Protein AF-A0A392S4J1-F1 (afdb_monomer_lite)

Radius of gy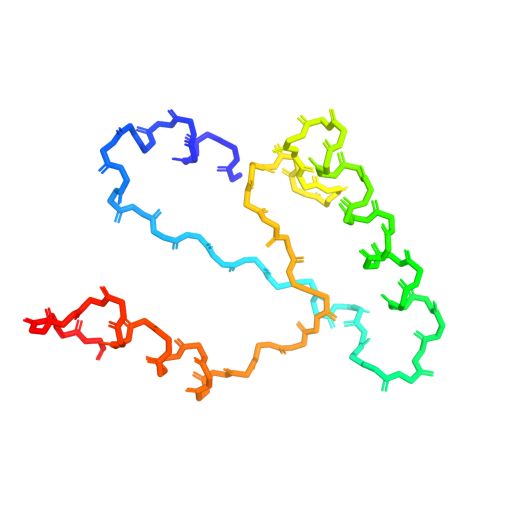ration: 14.11 Å; chains: 1; bounding box: 35×26×31 Å

Foldseek 3Di:
DQVVQVPPPVVPDDDAAEDAVAADPDDPVLVVQVVVQVVCCVVPCAGPPPRHNDYYDYHPDPVVVVVVVVCVVDPPDDD

pLDDT: mean 88.21, std 8.58, range [52.09, 95.56]

InterPro domains:
  IPR013121 Ferric reductase, NAD binding domain [PF08030] (1-79)
  IPR039261 Ferredoxin-NADP reductase (FNR), nucleotide-binding domain [G3DSA:3.40.50.80] (1-79)
  IPR050369 Respiratory burst oxidase/Ferric reductase [PTHR11972] (1-76)

Organism: NCBI:txid97028

Sequence (79 aa):
MNEVEENDKEGVIELHNYCTSVYEEGDARSALITMLQSLHHAKNGVDVVSDTRVKTHFARPNWRSVFKHVALKHPDKRV

Structure (mmCIF, N/CA/C/O backbone):
data_AF-A0A392S4J1-F1
#
_entry.id  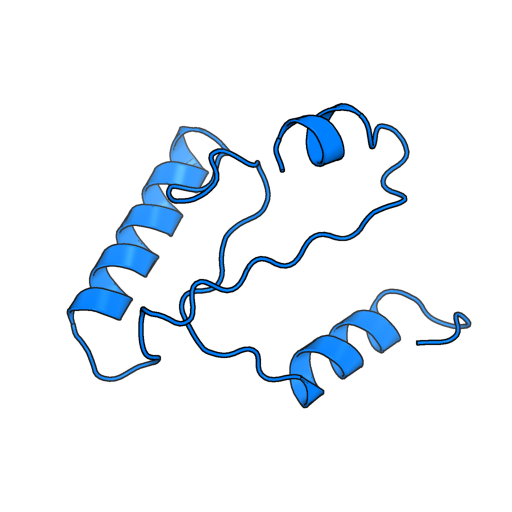 AF-A0A392S4J1-F1
#
loop_
_atom_site.group_PDB
_atom_site.id
_atom_site.type_symbol
_atom_site.label_atom_id
_atom_site.label_alt_id
_atom_site.label_comp_id
_atom_site.label_asym_id
_atom_site.label_entity_id
_atom_site.label_seq_id
_atom_site.pdbx_PDB_ins_code
_atom_site.Cartn_x
_atom_site.Cartn_y
_atom_site.Cartn_z
_atom_site.occupancy
_atom_site.B_iso_or_equiv
_atom_site.auth_seq_id
_atom_site.auth_comp_id
_atom_site.auth_asym_id
_atom_site.auth_atom_id
_atom_site.pdbx_PDB_model_num
ATOM 1 N N . MET A 1 1 ? -3.673 12.074 2.779 1.00 81.69 1 MET A N 1
ATOM 2 C CA . MET A 1 1 ? -3.938 10.691 3.238 1.00 81.69 1 MET A CA 1
ATOM 3 C C . MET A 1 1 ? -3.574 10.516 4.703 1.00 81.69 1 MET A C 1
ATOM 5 O O . MET A 1 1 ? -4.329 9.849 5.391 1.00 81.69 1 MET A O 1
ATOM 9 N N . ASN A 1 2 ? -2.525 11.188 5.188 1.00 84.44 2 ASN A N 1
ATOM 10 C CA . ASN A 1 2 ? -2.123 11.184 6.602 1.00 84.44 2 ASN A CA 1
ATOM 11 C C . ASN A 1 2 ? -3.279 11.491 7.555 1.00 84.44 2 ASN A C 1
ATOM 13 O O . ASN A 1 2 ? -3.512 10.714 8.460 1.00 84.44 2 ASN A O 1
ATOM 17 N N . GLU A 1 3 ? -4.089 12.523 7.296 1.00 87.19 3 GLU A N 1
ATOM 18 C CA . GLU A 1 3 ? -5.244 12.819 8.159 1.00 87.19 3 GLU A CA 1
ATOM 19 C C . GLU A 1 3 ? -6.248 11.660 8.249 1.00 87.19 3 GLU A C 1
ATOM 21 O O . GLU A 1 3 ? -6.771 11.385 9.321 1.00 87.19 3 GLU A O 1
ATOM 26 N N . VAL A 1 4 ? -6.525 10.958 7.144 1.00 87.88 4 VAL A N 1
ATOM 27 C CA . VAL A 1 4 ? -7.420 9.784 7.157 1.00 87.88 4 VAL A CA 1
ATOM 28 C C . VAL A 1 4 ? -6.802 8.678 8.008 1.00 87.88 4 VAL A C 1
ATOM 30 O O . VAL A 1 4 ? -7.479 8.082 8.834 1.00 87.88 4 VAL A O 1
ATOM 33 N N . GLU A 1 5 ? -5.503 8.454 7.846 1.00 86.50 5 GLU A N 1
ATOM 34 C CA . GLU A 1 5 ? -4.742 7.444 8.575 1.00 86.50 5 GLU A CA 1
ATOM 35 C C . GLU A 1 5 ? -4.552 7.766 10.073 1.00 86.50 5 GLU A C 1
ATOM 37 O O . GLU A 1 5 ? -4.473 6.873 1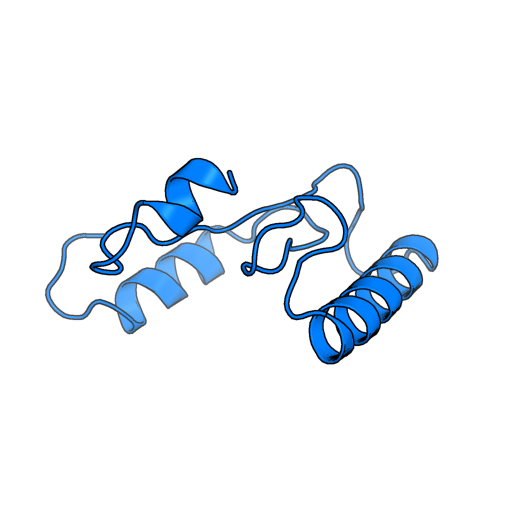0.912 1.00 86.50 5 GLU A O 1
ATOM 42 N N . GLU A 1 6 ? -4.449 9.044 10.430 1.00 87.88 6 GLU A N 1
ATOM 43 C CA . GLU A 1 6 ? -4.323 9.528 11.808 1.00 87.88 6 GLU A CA 1
ATOM 44 C C . GLU A 1 6 ? -5.665 9.514 12.542 1.00 87.88 6 GLU A C 1
ATOM 46 O O . GLU A 1 6 ? -5.715 9.260 13.749 1.00 87.88 6 GLU A O 1
ATOM 51 N N . ASN A 1 7 ? -6.753 9.782 11.816 1.00 92.06 7 ASN A N 1
ATOM 52 C CA . ASN A 1 7 ? -8.096 9.809 12.379 1.00 92.06 7 ASN A CA 1
ATOM 53 C C . ASN A 1 7 ? -8.759 8.428 12.425 1.00 92.06 7 ASN A C 1
ATOM 55 O O . ASN A 1 7 ? -9.662 8.236 13.241 1.00 92.06 7 ASN A O 1
ATOM 59 N N . ASP A 1 8 ? -8.306 7.460 11.623 1.00 91.69 8 ASP A N 1
ATOM 60 C CA . ASP A 1 8 ? -8.813 6.085 11.642 1.00 91.69 8 ASP A CA 1
ATOM 61 C C . ASP A 1 8 ? -8.266 5.268 12.828 1.00 91.69 8 ASP A C 1
ATOM 63 O O . ASP A 1 8 ? -7.532 4.290 12.691 1.00 91.69 8 ASP A O 1
ATOM 67 N N . LYS A 1 9 ? -8.631 5.687 14.042 1.00 90.06 9 LYS A N 1
ATOM 68 C CA . LYS A 1 9 ? -8.181 5.068 15.301 1.00 90.06 9 LYS A CA 1
ATOM 69 C C . LYS A 1 9 ? -8.724 3.655 15.513 1.00 90.06 9 LYS A C 1
ATOM 71 O O . LYS A 1 9 ? -8.167 2.905 16.310 1.00 90.06 9 LYS A O 1
ATOM 76 N N . GLU A 1 10 ? -9.813 3.316 14.831 1.00 92.06 10 GLU A N 1
ATOM 77 C CA . GLU A 1 10 ? -10.490 2.021 14.927 1.00 92.06 10 GLU A CA 1
ATOM 78 C C . GLU A 1 10 ? -10.107 1.067 13.782 1.00 92.06 10 GLU A C 1
ATOM 80 O O . GLU A 1 10 ? -10.520 -0.092 13.795 1.00 92.06 10 GLU A O 1
ATOM 85 N N . GLY A 1 11 ? -9.291 1.517 12.818 1.00 88.19 11 GLY A N 1
ATOM 86 C CA . GLY A 1 11 ? -8.843 0.692 11.694 1.00 88.19 11 GLY A CA 1
ATOM 87 C C . GLY A 1 11 ? -9.976 0.295 10.744 1.00 88.19 11 GLY A C 1
ATOM 88 O O . GLY A 1 11 ? -9.980 -0.818 10.216 1.00 88.19 11 GLY A O 1
ATOM 89 N N . VAL A 1 12 ? -10.965 1.174 10.566 1.00 92.06 12 VAL A N 1
ATOM 90 C CA . VAL A 1 12 ? -12.144 0.954 9.716 1.00 92.06 12 VAL A CA 1
ATOM 91 C C . VAL A 1 12 ? -11.792 1.110 8.232 1.00 92.06 12 VAL A C 1
ATOM 93 O O . VAL A 1 12 ? -12.482 0.558 7.372 1.00 92.06 12 VAL A O 1
ATOM 96 N N . ILE A 1 13 ? -10.724 1.845 7.912 1.00 91.50 13 ILE A N 1
ATOM 97 C CA . ILE A 1 13 ? -10.321 2.195 6.551 1.00 91.50 13 ILE A CA 1
ATOM 98 C C . ILE A 1 13 ? -9.039 1.444 6.181 1.00 91.50 13 ILE A C 1
ATOM 100 O O . ILE A 1 13 ? -7.961 1.675 6.721 1.00 91.50 13 ILE A O 1
ATOM 104 N N . GLU A 1 14 ? -9.130 0.580 5.170 1.00 91.06 14 GLU A N 1
ATOM 105 C CA . GLU A 1 14 ? -7.954 -0.044 4.564 1.00 91.06 14 GLU A CA 1
ATOM 106 C C . GLU A 1 14 ? -7.460 0.789 3.370 1.00 91.06 14 GLU A C 1
ATOM 108 O O . GLU A 1 14 ? -8.175 0.974 2.384 1.00 91.06 14 GLU A O 1
ATOM 113 N N . LEU A 1 15 ? -6.233 1.311 3.457 1.00 91.50 15 LEU A N 1
ATOM 114 C CA . LEU A 1 15 ? -5.615 2.127 2.409 1.00 91.50 15 LEU A CA 1
ATOM 115 C C . LEU A 1 15 ? -4.688 1.280 1.528 1.00 91.50 15 LEU A C 1
ATOM 117 O O . LEU A 1 15 ? -3.845 0.536 2.025 1.00 91.50 15 LEU A O 1
ATOM 121 N N . HIS A 1 16 ? -4.796 1.457 0.210 1.00 91.62 16 HIS A N 1
ATOM 122 C CA . HIS A 1 16 ? -3.885 0.867 -0.771 1.00 91.62 16 HIS A CA 1
ATOM 123 C C . HIS A 1 16 ? -3.493 1.919 -1.810 1.00 91.62 16 HIS A C 1
ATOM 125 O O . HIS A 1 16 ? -4.302 2.309 -2.654 1.00 91.62 16 HIS A O 1
ATOM 131 N N . ASN A 1 17 ? -2.239 2.365 -1.764 1.00 91.81 17 ASN A N 1
ATOM 132 C CA . ASN A 1 17 ? -1.737 3.420 -2.640 1.00 91.81 17 ASN A CA 1
ATOM 133 C C . ASN A 1 17 ? -0.971 2.820 -3.816 1.00 91.81 17 ASN A C 1
ATOM 135 O O . ASN A 1 17 ? -0.093 1.985 -3.616 1.00 91.81 17 ASN A O 1
ATOM 139 N N . TYR A 1 18 ? -1.273 3.275 -5.034 1.00 91.44 18 TYR A N 1
ATOM 140 C CA . TYR A 1 18 ? -0.594 2.839 -6.257 1.00 91.44 18 TYR A CA 1
ATOM 141 C C . TYR A 1 18 ? -0.050 4.042 -7.029 1.00 91.44 18 TYR A C 1
ATOM 143 O O . TYR A 1 18 ? -0.809 4.838 -7.583 1.00 91.44 18 TYR A O 1
ATOM 151 N N . CYS A 1 19 ? 1.275 4.155 -7.104 1.00 89.62 19 CYS A N 1
ATOM 152 C CA . CYS A 1 19 ? 1.952 5.136 -7.945 1.00 89.62 19 CYS A CA 1
ATOM 153 C C . CYS A 1 19 ? 2.197 4.525 -9.331 1.00 89.62 19 CYS A C 1
ATOM 155 O O . CYS A 1 19 ? 3.169 3.809 -9.556 1.00 89.62 19 CYS A O 1
ATOM 157 N N . THR A 1 20 ? 1.276 4.789 -10.259 1.00 87.81 20 THR A N 1
ATOM 158 C CA . THR A 1 20 ? 1.236 4.129 -11.579 1.00 87.81 20 THR A CA 1
ATOM 159 C C . THR A 1 20 ? 2.111 4.786 -12.647 1.00 87.81 20 THR A C 1
ATOM 161 O O . THR A 1 20 ? 2.257 4.239 -13.739 1.00 87.81 20 THR A O 1
ATOM 164 N N . SER A 1 21 ? 2.698 5.949 -12.346 1.00 81.88 21 SER A N 1
ATOM 165 C CA . SER A 1 21 ? 3.716 6.590 -13.189 1.00 81.88 21 SER A CA 1
ATOM 166 C C . SER A 1 21 ? 5.061 5.857 -13.140 1.00 81.88 21 SER A C 1
ATOM 168 O O . SER A 1 21 ? 5.918 6.093 -13.992 1.00 81.88 21 SER A O 1
ATOM 170 N N . VAL A 1 22 ? 5.231 4.952 -12.173 1.00 77.94 22 VAL A N 1
ATOM 171 C CA . VAL A 1 22 ? 6.360 4.032 -12.055 1.00 77.94 22 VAL A CA 1
ATOM 172 C C . VAL A 1 22 ? 5.901 2.662 -12.566 1.00 77.94 22 VAL A C 1
ATOM 174 O O . VAL A 1 22 ? 4.933 2.095 -12.06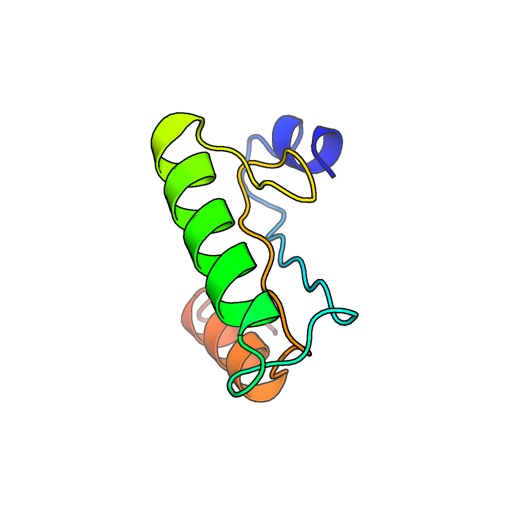1 1.00 77.94 22 VAL A O 1
ATOM 177 N N . TYR A 1 23 ? 6.545 2.159 -13.620 1.00 65.75 23 TYR A N 1
ATOM 178 C CA . TYR A 1 23 ? 6.191 0.883 -14.256 1.00 65.75 23 TYR A CA 1
ATOM 179 C C . TYR A 1 23 ? 6.804 -0.310 -13.503 1.00 65.75 23 TYR A C 1
ATOM 181 O O . TYR A 1 23 ? 7.860 -0.176 -12.896 1.00 65.75 23 TYR A O 1
ATOM 189 N N . GLU A 1 24 ? 6.158 -1.476 -13.539 1.00 67.88 24 GLU A N 1
ATOM 190 C CA . GLU A 1 24 ? 6.600 -2.688 -12.824 1.00 67.88 24 GLU A CA 1
ATOM 191 C C . GLU A 1 24 ? 7.822 -3.378 -13.492 1.00 67.88 24 GLU A C 1
ATOM 193 O O . GLU A 1 24 ? 8.207 -3.016 -14.603 1.00 67.88 24 GLU A O 1
ATOM 198 N N . GLU A 1 25 ? 8.443 -4.328 -12.773 1.00 52.09 25 GLU A N 1
ATOM 199 C CA . GLU A 1 25 ? 9.708 -5.060 -13.024 1.00 52.09 25 GLU A CA 1
ATOM 200 C C . GLU A 1 25 ? 10.301 -5.033 -14.452 1.00 52.09 25 GLU A C 1
ATOM 202 O O . GLU A 1 25 ? 9.750 -5.571 -15.411 1.00 52.09 25 GLU A O 1
ATOM 207 N N . GLY A 1 26 ? 11.506 -4.452 -14.553 1.00 56.84 26 GLY A N 1
ATOM 208 C CA . GLY A 1 26 ? 12.321 -4.347 -15.773 1.00 56.84 26 GLY A CA 1
ATOM 209 C C . GLY A 1 26 ? 13.012 -2.985 -15.914 1.00 56.84 26 GLY A C 1
ATOM 210 O O . GLY A 1 26 ? 14.065 -2.874 -16.538 1.00 56.84 26 GLY A O 1
ATOM 211 N N . ASP A 1 27 ? 12.455 -1.956 -15.271 1.00 69.19 27 ASP A N 1
ATOM 212 C CA . ASP A 1 27 ? 13.035 -0.616 -15.182 1.00 69.19 27 ASP A CA 1
ATOM 213 C C . ASP A 1 27 ? 13.847 -0.476 -13.883 1.00 69.19 27 ASP A C 1
ATOM 215 O O . ASP A 1 27 ? 13.312 -0.573 -12.775 1.00 69.19 27 ASP A O 1
ATOM 219 N N . ALA A 1 28 ? 15.152 -0.225 -14.008 1.00 69.69 28 ALA A N 1
ATOM 220 C CA . ALA A 1 28 ? 16.058 -0.026 -12.875 1.00 69.69 28 ALA A CA 1
ATOM 221 C C . ALA A 1 28 ? 15.576 1.074 -11.906 1.00 69.69 28 ALA A C 1
ATOM 223 O O . ALA A 1 28 ? 15.866 1.021 -10.709 1.00 69.69 28 ALA A O 1
ATOM 224 N N . ARG A 1 29 ? 14.796 2.048 -12.399 1.00 69.62 29 ARG A N 1
ATOM 225 C CA . ARG A 1 29 ? 14.206 3.117 -11.579 1.00 69.62 29 ARG A CA 1
ATOM 226 C C . ARG A 1 29 ? 13.180 2.582 -10.582 1.00 69.62 29 ARG A C 1
ATOM 228 O O . ARG A 1 29 ? 13.162 3.024 -9.434 1.00 69.62 29 ARG A O 1
ATOM 235 N N . SER A 1 30 ? 12.374 1.607 -10.991 1.00 77.25 30 SER A N 1
ATOM 236 C CA . SER A 1 30 ? 11.337 0.998 -10.154 1.00 77.25 30 SER A CA 1
ATOM 237 C C . SER A 1 30 ? 11.937 0.114 -9.065 1.00 77.25 30 SER A C 1
ATOM 239 O O . SER A 1 30 ? 11.472 0.129 -7.924 1.00 77.25 30 SER A O 1
ATOM 241 N N . ALA A 1 31 ? 13.031 -0.587 -9.379 1.00 82.38 31 ALA A N 1
ATOM 242 C CA . ALA A 1 31 ? 13.807 -1.327 -8.386 1.00 82.38 31 ALA A CA 1
ATOM 243 C C . ALA A 1 31 ? 14.432 -0.380 -7.346 1.00 82.38 31 ALA A C 1
ATOM 245 O O . ALA A 1 31 ? 14.271 -0.590 -6.143 1.00 82.38 31 ALA A O 1
ATOM 246 N N . LEU A 1 32 ? 15.074 0.704 -7.800 1.00 88.00 32 LEU A N 1
ATOM 247 C CA . LEU A 1 32 ? 15.703 1.683 -6.913 1.00 88.00 32 LEU A CA 1
ATOM 248 C C . LEU A 1 32 ? 14.692 2.342 -5.969 1.00 88.00 32 LEU A C 1
ATOM 250 O O . LEU A 1 32 ? 14.937 2.400 -4.764 1.00 88.00 32 LEU A O 1
ATOM 254 N N . ILE A 1 33 ? 13.558 2.824 -6.487 1.00 87.75 33 ILE A N 1
ATOM 255 C CA . ILE A 1 33 ? 12.571 3.506 -5.643 1.00 87.75 33 ILE A CA 1
ATOM 256 C C . ILE A 1 33 ? 11.901 2.542 -4.659 1.00 87.75 33 ILE A C 1
ATOM 258 O O . ILE A 1 33 ? 11.663 2.915 -3.515 1.00 87.75 33 ILE A O 1
ATOM 262 N N . THR A 1 34 ? 11.703 1.278 -5.045 1.00 88.69 34 THR A N 1
ATOM 263 C CA . THR A 1 34 ? 11.195 0.230 -4.145 1.00 88.69 34 THR A CA 1
ATOM 264 C C . THR A 1 34 ? 12.188 -0.090 -3.023 1.00 88.69 34 THR A C 1
ATOM 266 O O . THR A 1 34 ? 11.794 -0.242 -1.861 1.00 88.69 34 THR A O 1
ATOM 269 N N . MET A 1 35 ? 13.488 -0.153 -3.332 1.00 90.12 35 MET A N 1
ATOM 270 C CA . MET A 1 35 ? 14.538 -0.319 -2.321 1.00 90.12 35 MET A CA 1
ATOM 271 C C . MET A 1 35 ? 14.589 0.878 -1.369 1.00 90.12 35 MET A C 1
ATOM 273 O O . MET A 1 35 ? 14.602 0.692 -0.152 1.00 90.12 35 MET A O 1
ATOM 277 N N . LEU A 1 36 ? 14.571 2.100 -1.912 1.00 91.75 36 LEU A N 1
ATOM 278 C CA . LEU A 1 36 ? 14.578 3.330 -1.121 1.00 91.75 36 LEU A CA 1
ATOM 279 C C . LEU A 1 36 ? 13.366 3.391 -0.188 1.00 91.75 36 LEU A C 1
ATOM 281 O O . LEU A 1 36 ? 13.530 3.621 1.006 1.00 91.75 36 LEU A O 1
ATOM 285 N N . GLN A 1 37 ? 12.177 3.120 -0.723 1.00 92.88 37 GLN A N 1
ATOM 286 C CA . GLN A 1 37 ? 10.935 3.009 0.032 1.00 92.88 37 GLN A CA 1
ATOM 287 C C . GLN A 1 37 ? 11.063 2.012 1.188 1.00 92.88 37 GLN A C 1
ATOM 289 O O . GLN A 1 37 ? 10.675 2.304 2.316 1.00 92.88 37 GLN A O 1
ATOM 294 N N . SER A 1 38 ? 11.632 0.834 0.925 1.00 91.62 38 SER A N 1
ATOM 295 C CA . SER A 1 38 ? 11.781 -0.213 1.938 1.00 91.62 38 SER A CA 1
ATOM 296 C C . SER A 1 38 ? 12.724 0.208 3.066 1.00 91.62 38 SER A C 1
ATOM 298 O O . SER A 1 38 ? 12.401 0.000 4.235 1.00 91.62 38 SER A O 1
ATOM 300 N N . LEU A 1 39 ? 13.855 0.837 2.729 1.00 94.50 39 LEU A N 1
ATOM 301 C CA . LEU A 1 39 ? 14.820 1.352 3.705 1.00 94.50 39 LEU A CA 1
ATOM 302 C C . LEU A 1 39 ? 14.257 2.531 4.505 1.00 94.50 39 LEU A C 1
ATOM 304 O O . LEU A 1 39 ? 14.405 2.575 5.725 1.00 94.50 39 LEU A O 1
ATOM 308 N N . HIS A 1 40 ? 13.607 3.482 3.829 1.00 94.62 40 HIS A N 1
ATOM 309 C CA . HIS A 1 40 ? 13.032 4.663 4.464 1.00 94.62 40 HIS A CA 1
ATOM 310 C C . HIS A 1 40 ? 11.916 4.276 5.436 1.00 94.62 40 HIS A C 1
ATOM 312 O O . HIS A 1 40 ? 11.933 4.707 6.588 1.00 94.62 40 HIS A O 1
ATOM 318 N N . HIS A 1 41 ? 11.005 3.398 5.012 1.00 94.94 41 HIS A N 1
ATOM 319 C CA . HIS A 1 41 ? 9.923 2.914 5.866 1.00 94.94 41 HIS A CA 1
ATOM 320 C C . HIS A 1 41 ? 10.449 2.095 7.050 1.00 94.94 41 HIS A C 1
ATOM 322 O O . HIS A 1 41 ? 9.984 2.279 8.167 1.00 94.94 41 HIS A O 1
ATOM 328 N N . ALA A 1 42 ? 11.488 1.271 6.861 1.00 94.00 42 ALA A N 1
ATOM 329 C CA . ALA A 1 42 ? 12.122 0.556 7.974 1.00 94.00 42 ALA A CA 1
ATOM 330 C C . ALA A 1 42 ? 12.767 1.497 9.010 1.00 94.00 42 ALA A C 1
ATOM 332 O O . ALA A 1 42 ? 12.810 1.167 10.193 1.00 94.00 42 ALA A O 1
ATOM 333 N N . LYS A 1 43 ? 13.269 2.660 8.576 1.00 95.56 43 LYS A N 1
ATOM 334 C CA . LYS A 1 43 ? 13.918 3.644 9.453 1.00 95.56 43 LYS A CA 1
ATOM 335 C C . LYS A 1 43 ? 12.922 4.579 10.147 1.00 95.56 43 LYS A C 1
ATOM 337 O O . LYS A 1 43 ? 13.087 4.861 11.329 1.00 95.56 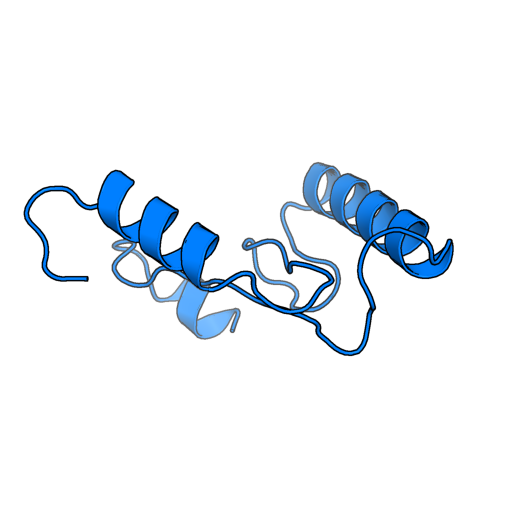43 LYS A O 1
ATOM 342 N N . ASN A 1 44 ? 11.939 5.087 9.407 1.00 94.81 44 ASN A N 1
ATOM 343 C CA . ASN A 1 44 ? 11.077 6.192 9.842 1.00 94.81 44 ASN A CA 1
ATOM 344 C C . ASN A 1 44 ? 9.609 5.781 10.032 1.00 94.81 44 ASN A C 1
ATOM 346 O O . ASN A 1 44 ? 8.827 6.555 10.571 1.00 94.81 44 ASN A O 1
ATOM 350 N N . GLY A 1 45 ? 9.221 4.587 9.579 1.00 92.75 45 GLY A N 1
ATOM 351 C CA . GLY A 1 45 ? 7.851 4.079 9.673 1.00 92.75 45 GLY A CA 1
ATOM 352 C C . GLY A 1 45 ? 6.863 4.682 8.671 1.00 92.75 45 GLY A C 1
ATOM 353 O O . GLY A 1 45 ? 5.677 4.376 8.763 1.00 92.75 45 GLY A O 1
ATOM 354 N N . VAL A 1 46 ? 7.325 5.512 7.729 1.00 93.94 46 VAL A N 1
ATOM 355 C CA . VAL A 1 46 ? 6.478 6.212 6.748 1.00 93.94 46 VAL A CA 1
ATOM 356 C C . VAL A 1 46 ? 6.897 5.940 5.303 1.00 93.94 46 VAL A C 1
ATOM 358 O O . VAL A 1 46 ? 8.006 5.484 5.024 1.00 93.94 46 VAL A O 1
ATOM 361 N N . ASP A 1 47 ? 5.964 6.150 4.387 1.00 92.69 47 ASP A N 1
ATOM 362 C CA . ASP A 1 47 ? 6.080 5.989 2.944 1.00 92.69 47 ASP A CA 1
ATOM 363 C C . ASP A 1 47 ? 6.743 7.203 2.285 1.00 92.69 47 ASP A C 1
ATOM 365 O O . ASP A 1 47 ? 6.363 8.334 2.550 1.00 92.69 47 ASP A O 1
ATOM 369 N N . VAL A 1 48 ? 7.675 6.970 1.359 1.00 91.00 48 VAL A N 1
ATOM 370 C CA . VAL A 1 48 ? 8.479 8.020 0.706 1.00 91.00 48 VAL A CA 1
ATOM 371 C C . VAL A 1 48 ? 7.674 8.930 -0.228 1.00 91.00 48 VAL A C 1
ATOM 373 O O . VAL A 1 48 ? 8.160 9.988 -0.618 1.00 91.00 48 VAL A O 1
ATOM 376 N N . VAL A 1 49 ? 6.477 8.509 -0.651 1.00 89.25 49 VAL A N 1
ATOM 377 C CA . VAL A 1 49 ? 5.644 9.259 -1.606 1.00 89.25 49 VAL A CA 1
ATOM 378 C C . VAL A 1 49 ? 4.557 10.051 -0.891 1.00 89.25 49 VAL A C 1
ATOM 380 O O . VAL A 1 49 ? 4.273 11.186 -1.260 1.00 89.25 49 VAL A O 1
ATOM 383 N N . SER A 1 50 ? 3.910 9.426 0.086 1.00 88.69 50 SER A N 1
ATOM 384 C CA . SER A 1 50 ? 2.695 9.930 0.721 1.00 88.69 50 SER A CA 1
ATOM 385 C C . SER A 1 50 ? 2.889 10.392 2.161 1.00 88.69 50 SER A C 1
ATOM 387 O O . SER A 1 50 ? 1.952 10.978 2.695 1.00 88.69 50 SER A O 1
ATOM 389 N N . ASP A 1 51 ? 4.044 10.123 2.783 1.00 90.00 51 ASP A N 1
ATOM 390 C CA . ASP A 1 51 ? 4.315 10.330 4.215 1.00 90.00 51 ASP A CA 1
ATOM 391 C C . ASP A 1 51 ? 3.305 9.635 5.157 1.00 90.00 51 ASP A C 1
ATOM 393 O O . ASP A 1 51 ? 3.218 9.960 6.339 1.00 90.00 51 ASP A O 1
ATOM 397 N N . THR A 1 52 ? 2.558 8.645 4.654 1.00 90.81 52 THR A N 1
ATOM 398 C CA . THR A 1 52 ? 1.658 7.792 5.455 1.00 90.81 52 THR A CA 1
ATOM 399 C C . THR A 1 52 ? 2.417 6.590 6.021 1.00 90.81 52 THR A C 1
ATOM 401 O O . THR A 1 52 ? 3.455 6.209 5.482 1.00 90.81 52 THR A O 1
ATOM 404 N N . ARG A 1 53 ? 1.903 5.894 7.045 1.00 89.81 53 ARG A N 1
ATOM 405 C CA . ARG A 1 53 ? 2.503 4.608 7.481 1.00 89.81 53 ARG A CA 1
ATOM 406 C C . ARG A 1 53 ? 2.202 3.456 6.515 1.00 89.81 53 ARG A C 1
ATOM 408 O O . ARG A 1 53 ? 2.797 2.381 6.632 1.00 89.81 53 ARG A O 1
ATOM 415 N N . VAL A 1 54 ? 1.317 3.669 5.541 1.00 90.94 54 VAL A N 1
ATOM 416 C CA . VAL A 1 54 ? 0.937 2.689 4.518 1.00 90.94 54 VAL A CA 1
ATOM 417 C C . VAL A 1 54 ? 1.867 2.798 3.314 1.00 90.94 54 VAL A C 1
ATOM 419 O O . VAL A 1 54 ? 1.975 3.838 2.674 1.00 90.94 54 VAL A O 1
ATOM 422 N N . LYS A 1 55 ? 2.531 1.695 2.960 1.00 92.38 55 LYS A N 1
ATOM 423 C CA . LYS A 1 55 ? 3.465 1.674 1.828 1.00 92.38 55 LYS A CA 1
ATOM 424 C C . LYS A 1 55 ? 2.734 1.818 0.491 1.00 92.38 55 LYS A C 1
ATOM 426 O O . LYS A 1 55 ? 1.796 1.077 0.206 1.00 92.38 55 LYS A O 1
ATOM 431 N N . THR A 1 56 ? 3.238 2.699 -0.363 1.00 91.75 56 THR A N 1
ATOM 432 C CA . THR A 1 56 ? 2.833 2.828 -1.761 1.00 91.75 56 THR A CA 1
ATOM 433 C C . THR A 1 56 ? 3.397 1.675 -2.591 1.00 91.75 56 THR A C 1
ATOM 435 O O . THR A 1 56 ? 4.574 1.324 -2.495 1.00 91.75 56 THR A O 1
ATOM 438 N N . HIS A 1 57 ? 2.552 1.100 -3.442 1.00 90.38 57 HIS A N 1
ATOM 439 C CA . HIS A 1 57 ? 2.925 0.143 -4.475 1.00 90.38 57 HIS A CA 1
ATOM 440 C C . HIS A 1 57 ? 3.328 0.885 -5.761 1.00 90.38 57 HIS A C 1
ATOM 442 O O . HIS A 1 57 ? 2.591 1.742 -6.254 1.00 90.38 57 HIS A O 1
ATOM 448 N N . PHE A 1 58 ? 4.486 0.548 -6.331 1.00 89.00 58 PHE A N 1
ATOM 449 C CA . PHE A 1 58 ? 5.021 1.169 -7.552 1.00 89.00 58 PHE A CA 1
ATOM 450 C C . PHE A 1 58 ? 4.718 0.334 -8.791 1.00 89.00 58 PHE A C 1
ATOM 452 O O . PHE A 1 58 ? 5.601 -0.303 -9.359 1.00 89.00 58 PHE A O 1
ATOM 459 N N . ALA A 1 59 ? 3.447 0.294 -9.162 1.00 87.94 59 ALA A N 1
ATOM 460 C CA . ALA A 1 59 ? 2.969 -0.372 -10.361 1.00 87.94 59 ALA A CA 1
ATOM 461 C C . ALA A 1 59 ? 1.497 -0.036 -10.580 1.00 87.94 59 ALA A C 1
ATOM 463 O O . ALA A 1 59 ? 0.837 0.590 -9.744 1.00 87.94 59 ALA A O 1
ATOM 464 N N . ARG A 1 60 ? 0.942 -0.531 -11.687 1.00 90.06 60 ARG A N 1
ATOM 465 C CA . ARG A 1 60 ? -0.512 -0.636 -11.815 1.00 90.06 60 ARG A CA 1
ATOM 466 C C . ARG A 1 60 ? -1.045 -1.703 -10.851 1.00 90.06 60 ARG A C 1
ATOM 468 O O . ARG A 1 60 ? -0.422 -2.751 -10.707 1.00 90.06 60 ARG A O 1
ATOM 475 N N . PRO A 1 61 ? -2.212 -1.485 -10.226 1.00 92.12 61 PRO A N 1
ATOM 476 C CA . PRO A 1 61 ? -2.808 -2.486 -9.355 1.00 92.12 61 PRO A CA 1
ATOM 477 C C . PRO A 1 61 ? -3.193 -3.742 -10.140 1.00 92.12 61 PRO A C 1
ATOM 479 O O . PRO A 1 61 ? -3.891 -3.677 -11.156 1.00 92.12 61 PRO A O 1
ATOM 482 N N . ASN A 1 62 ? -2.817 -4.910 -9.620 1.00 92.00 62 ASN A N 1
ATOM 483 C CA . ASN A 1 62 ? -3.410 -6.173 -10.040 1.00 92.00 62 ASN A CA 1
ATOM 484 C C . ASN A 1 62 ? -4.725 -6.377 -9.279 1.00 92.00 62 ASN A C 1
ATOM 486 O O . ASN A 1 62 ? -4.747 -6.994 -8.213 1.00 92.00 62 ASN A O 1
ATOM 490 N N . TRP A 1 63 ? -5.825 -5.859 -9.830 1.00 94.06 63 TRP A N 1
ATOM 491 C CA . TRP A 1 63 ? -7.142 -5.899 -9.185 1.00 94.06 63 TRP A CA 1
ATOM 492 C C . TRP A 1 63 ? -7.580 -7.302 -8.768 1.00 94.06 63 TRP A C 1
ATOM 494 O O . TRP A 1 63 ? -8.177 -7.465 -7.709 1.00 94.06 63 TRP A O 1
ATOM 504 N N . ARG A 1 64 ? -7.234 -8.335 -9.545 1.00 95.19 64 ARG A N 1
ATOM 505 C CA . ARG A 1 64 ? -7.539 -9.724 -9.179 1.00 95.19 64 ARG A CA 1
ATOM 506 C C . ARG A 1 64 ? -6.840 -10.123 -7.880 1.00 95.19 64 ARG A C 1
ATOM 508 O O . ARG A 1 64 ? -7.470 -10.733 -7.021 1.00 95.19 64 ARG A O 1
ATOM 515 N N . SER A 1 65 ? -5.560 -9.791 -7.738 1.00 93.94 65 SER A N 1
ATOM 516 C CA . SER A 1 65 ? -4.799 -10.051 -6.512 1.00 93.94 65 SER A CA 1
ATOM 517 C C . SER A 1 65 ? -5.287 -9.196 -5.345 1.00 93.94 65 SER A C 1
ATOM 519 O O . SER A 1 65 ? -5.420 -9.722 -4.244 1.00 93.94 65 SER A O 1
ATOM 521 N N . VAL A 1 66 ? -5.606 -7.921 -5.592 1.00 93.69 66 VAL A N 1
ATOM 522 C CA . VAL A 1 66 ? -6.149 -7.004 -4.577 1.00 93.69 66 VAL A CA 1
ATOM 523 C C . VAL A 1 66 ? -7.464 -7.543 -4.024 1.00 93.69 66 VAL A C 1
ATOM 525 O O . VAL A 1 66 ? -7.548 -7.822 -2.833 1.00 93.69 66 VAL A O 1
ATOM 528 N N . PHE A 1 67 ? -8.460 -7.799 -4.877 1.00 94.25 67 PHE A N 1
ATOM 529 C CA . PHE A 1 67 ? -9.753 -8.318 -4.423 1.00 94.25 67 PHE A CA 1
ATOM 530 C C . PHE A 1 67 ? -9.635 -9.698 -3.778 1.00 94.25 67 PHE A C 1
ATOM 532 O O . PHE A 1 67 ? -10.296 -9.961 -2.777 1.00 94.25 67 PHE A O 1
ATOM 539 N N . LYS A 1 68 ? -8.750 -10.566 -4.288 1.00 95.19 68 LYS A N 1
ATOM 540 C CA . LYS A 1 68 ? -8.455 -11.847 -3.634 1.00 95.19 68 LYS A CA 1
ATOM 541 C C . LYS A 1 68 ? -7.910 -11.638 -2.218 1.00 95.19 68 LYS A C 1
ATOM 543 O O . LYS A 1 68 ? -8.327 -12.348 -1.311 1.00 95.19 68 LYS A O 1
ATOM 548 N N . HIS A 1 69 ? -6.985 -10.698 -2.023 1.00 94.38 69 HIS A N 1
ATOM 549 C CA . HIS A 1 69 ? -6.415 -10.412 -0.708 1.00 94.38 69 HIS A CA 1
ATOM 550 C C . HIS A 1 69 ? -7.469 -9.851 0.253 1.00 94.38 69 HIS A C 1
ATOM 552 O O . HIS A 1 69 ? -7.585 -10.344 1.372 1.00 94.38 69 HIS A O 1
ATOM 558 N N . VAL A 1 70 ? -8.284 -8.895 -0.206 1.00 94.44 70 VAL A N 1
ATOM 559 C CA . VAL A 1 70 ? -9.376 -8.308 0.587 1.00 94.44 70 VAL A CA 1
ATOM 560 C C . VAL A 1 70 ? -10.378 -9.385 1.018 1.00 94.44 70 VAL A C 1
ATOM 562 O O . VAL A 1 70 ? -10.701 -9.476 2.199 1.00 94.44 70 VAL A O 1
ATOM 565 N N . ALA A 1 71 ? -10.798 -10.264 0.102 1.00 95.19 71 ALA A N 1
ATOM 566 C CA . ALA A 1 71 ? -11.719 -11.361 0.413 1.00 95.19 71 ALA A CA 1
ATOM 567 C C . ALA A 1 71 ? -11.146 -12.376 1.414 1.00 95.19 71 ALA A C 1
ATOM 569 O O . ALA A 1 71 ? -11.883 -12.903 2.242 1.00 95.19 71 ALA A O 1
ATOM 570 N N . LEU A 1 72 ? -9.837 -12.646 1.363 1.00 95.50 72 LEU A N 1
ATOM 571 C CA . LEU A 1 72 ? -9.178 -13.536 2.324 1.00 95.50 72 LEU A CA 1
ATOM 572 C C . LEU A 1 72 ? -9.014 -12.897 3.708 1.00 95.50 72 LEU A C 1
ATOM 574 O O . LEU A 1 72 ? -9.075 -13.602 4.711 1.00 95.50 72 LEU A O 1
ATOM 578 N N . LYS A 1 73 ? -8.784 -11.582 3.765 1.00 94.19 73 LYS A N 1
ATOM 579 C CA . LYS A 1 73 ? -8.581 -10.840 5.015 1.00 94.19 73 LYS A CA 1
ATOM 580 C C . LYS A 1 73 ? -9.888 -10.583 5.769 1.00 94.19 73 LYS A C 1
ATOM 582 O O . LYS A 1 73 ? -9.878 -10.546 6.995 1.00 94.19 73 LYS A O 1
ATOM 587 N N . HIS A 1 74 ? -10.995 -10.441 5.043 1.00 93.50 74 HIS A N 1
ATOM 588 C CA . HIS A 1 74 ? -12.317 -10.139 5.592 1.00 93.50 74 HIS A CA 1
ATOM 589 C C . HIS A 1 74 ? -13.313 -11.270 5.283 1.00 93.50 74 HIS A C 1
ATOM 591 O O . HIS A 1 74 ? -14.229 -11.074 4.478 1.00 93.50 74 HIS A O 1
ATOM 597 N N . PRO A 1 75 ? -13.149 -12.464 5.892 1.00 93.19 75 PRO A N 1
ATOM 598 C CA . PRO A 1 75 ? -14.080 -13.567 5.684 1.00 93.19 75 PRO A CA 1
ATOM 599 C C . PRO A 1 75 ? -15.494 -13.159 6.117 1.00 93.19 75 PRO A C 1
ATOM 601 O O . PRO A 1 75 ? -15.677 -12.361 7.037 1.00 93.19 75 PRO A O 1
ATOM 604 N N . ASP A 1 76 ? -16.498 -13.681 5.413 1.00 92.88 76 ASP A N 1
ATOM 605 C CA . ASP A 1 76 ? -17.925 -13.431 5.672 1.00 92.88 76 ASP A CA 1
ATOM 606 C C . ASP A 1 76 ? -18.376 -11.966 5.505 1.00 92.88 76 ASP A C 1
ATOM 608 O O . ASP A 1 76 ? -19.493 -11.588 5.876 1.00 92.88 76 ASP A O 1
ATOM 612 N N . LYS A 1 77 ? -17.530 -11.122 4.904 1.00 89.38 77 LYS A N 1
ATOM 613 C CA . LYS A 1 77 ? -17.879 -9.771 4.461 1.00 89.38 77 LYS A CA 1
ATOM 614 C C . LYS A 1 77 ? -18.060 -9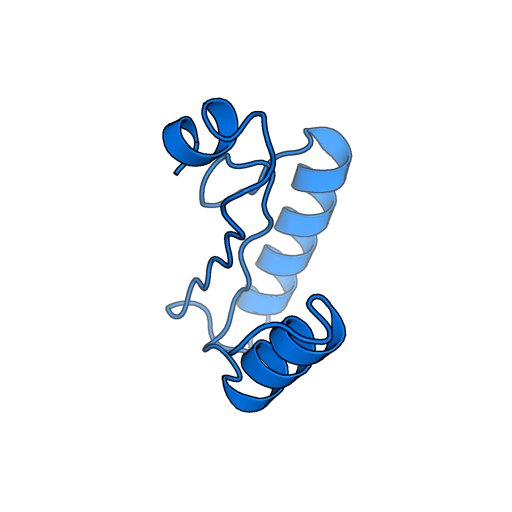.754 2.947 1.00 89.38 77 LYS A C 1
ATOM 616 O O . LYS A 1 77 ? -17.414 -10.494 2.210 1.00 89.38 77 LYS A O 1
ATOM 621 N N . ARG A 1 78 ? -18.960 -8.893 2.470 1.00 86.75 78 ARG A N 1
ATOM 622 C CA . ARG A 1 78 ? -19.123 -8.659 1.033 1.00 86.75 78 ARG A CA 1
ATOM 623 C C . ARG A 1 78 ? -17.957 -7.801 0.541 1.00 86.75 78 ARG A C 1
ATOM 625 O O . ARG A 1 78 ? -17.770 -6.704 1.064 1.00 86.75 78 ARG A O 1
ATOM 632 N N . VAL A 1 79 ? -17.240 -8.303 -0.460 1.00 79.88 79 VAL A N 1
ATOM 633 C CA . VAL A 1 79 ? -16.180 -7.601 -1.200 1.00 79.88 79 VAL A CA 1
ATOM 634 C C . VAL A 1 79 ? -16.696 -7.199 -2.569 1.00 79.88 79 VAL A C 1
ATOM 636 O O . VAL A 1 79 ? -17.415 -8.026 -3.177 1.00 79.88 79 VAL A O 1
#

Secondary structure (DSSP, 8-state):
-HHHHHH-TT-------B-TTSPSSS-HHHHHHHHHHHHHHHHHSS-TTT-SSSPPBSS---HHHHHHHHHHHSTTS--